Protein AF-A0A9N7YWD2-F1 (afdb_monomer_lite)

Organism: Pleuronectes platessa (NCBI:txid8262)

Secondary structure (DSSP, 8-state):
-EEEEEEPP---------------TTHHHHTTS-EEEEEEE-HHHHHHHHHHHHHHT-TTEEEEEEEHHHHHTTTTTS---STTHHHHHGGGGHHHHS-TT----EEE-TT---SS-GGGGGGGGGGG----

Sequence (132 aa):
MFCFLKVKEKNSAWQEYRRSECVSEHRALFWRNPLHFHFITDSIAQQILSSLFHTWMVPAVRVDFYDADELKSEVSWIPNKHYSGIYGLMKLVLTKTLPSDLQRVIVLDTDITFATDIAELWAVFHKFKGVH

pLDDT: mean 74.56, std 21.69, range [30.66, 94.94]

Structure (mmCIF, N/CA/C/O backbone):
data_AF-A0A9N7YWD2-F1
#
_entry.id   AF-A0A9N7YWD2-F1
#
loop_
_atom_site.group_PDB
_atom_site.id
_atom_site.type_symbol
_atom_site.label_atom_id
_atom_site.label_alt_id
_atom_site.label_comp_id
_atom_site.label_asym_id
_atom_site.label_entity_id
_atom_site.label_seq_id
_atom_site.pdbx_PDB_ins_code
_atom_site.Cartn_x
_atom_site.Cartn_y
_atom_site.Cartn_z
_atom_site.occupancy
_atom_site.B_iso_or_equiv
_atom_site.auth_seq_id
_atom_site.auth_comp_id
_atom_site.auth_asym_id
_atom_site.auth_atom_id
_atom_site.pdbx_PDB_model_num
ATOM 1 N N . MET A 1 1 ? 0.222 8.840 2.338 1.00 37.50 1 MET A N 1
ATOM 2 C CA . MET A 1 1 ? 0.449 7.887 1.235 1.00 37.50 1 MET A CA 1
ATOM 3 C C . MET A 1 1 ? 1.101 6.655 1.833 1.00 37.50 1 MET A C 1
ATOM 5 O O . MET A 1 1 ? 2.160 6.797 2.424 1.00 37.50 1 MET A O 1
ATOM 9 N N . PHE A 1 2 ? 0.445 5.496 1.780 1.00 37.62 2 PHE A N 1
ATOM 10 C CA . PHE A 1 2 ? 1.059 4.221 2.176 1.00 37.62 2 PHE A CA 1
ATOM 11 C C . PHE A 1 2 ? 1.161 3.320 0.959 1.00 37.62 2 PHE A C 1
ATOM 13 O O . PHE A 1 2 ? 0.229 3.249 0.156 1.00 37.62 2 PHE A O 1
ATOM 20 N N . CYS A 1 3 ? 2.299 2.647 0.833 1.00 36.34 3 CYS A N 1
ATOM 21 C CA . CYS A 1 3 ? 2.567 1.698 -0.232 1.00 36.34 3 CYS A CA 1
ATOM 22 C C . CYS A 1 3 ? 2.446 0.283 0.334 1.00 36.34 3 CYS A C 1
ATOM 24 O O . CYS A 1 3 ? 3.219 -0.123 1.192 1.00 36.34 3 CYS A O 1
ATOM 26 N N . PHE A 1 4 ? 1.485 -0.496 -0.136 1.00 37.19 4 PHE A N 1
ATOM 27 C CA . PHE A 1 4 ? 1.403 -1.915 0.183 1.00 37.19 4 PHE A CA 1
ATOM 28 C C . PHE A 1 4 ? 1.906 -2.690 -1.022 1.00 37.19 4 PHE A C 1
ATOM 30 O O . PHE A 1 4 ? 1.346 -2.611 -2.110 1.00 37.19 4 PHE A O 1
ATOM 37 N N . LEU A 1 5 ? 2.993 -3.438 -0.858 1.00 35.81 5 LEU A N 1
ATOM 38 C CA . LEU A 1 5 ? 3.517 -4.257 -1.938 1.00 35.81 5 LEU A CA 1
ATOM 39 C C . LEU A 1 5 ? 2.963 -5.677 -1.825 1.00 35.81 5 LEU A C 1
ATOM 41 O O . LEU A 1 5 ? 3.268 -6.437 -0.907 1.00 35.81 5 LEU A O 1
ATOM 45 N N . LYS A 1 6 ? 2.209 -6.094 -2.834 1.00 34.72 6 LYS A N 1
ATOM 46 C CA . LYS A 1 6 ? 1.935 -7.505 -3.089 1.00 34.72 6 LYS A CA 1
ATOM 47 C C . LYS A 1 6 ? 2.792 -7.957 -4.263 1.00 34.72 6 LYS A C 1
ATOM 49 O O . LYS A 1 6 ? 2.472 -7.713 -5.414 1.00 34.72 6 LYS A O 1
ATOM 54 N N . VAL A 1 7 ? 3.848 -8.718 -4.031 1.00 38.81 7 VAL A N 1
ATOM 55 C CA . VAL A 1 7 ? 4.369 -9.581 -5.103 1.00 38.81 7 VAL A CA 1
ATOM 56 C C . VAL A 1 7 ? 3.522 -10.860 -5.092 1.00 38.81 7 VAL A C 1
ATOM 58 O O . VAL A 1 7 ? 3.305 -11.482 -4.053 1.00 38.81 7 VAL A O 1
ATOM 61 N N . LYS A 1 8 ? 2.897 -11.219 -6.216 1.00 36.28 8 LYS A N 1
ATOM 62 C CA . LYS A 1 8 ? 2.075 -12.437 -6.306 1.00 36.28 8 LYS A CA 1
ATOM 63 C C . LYS A 1 8 ? 2.923 -13.536 -6.931 1.00 36.28 8 LYS A C 1
ATOM 65 O O . LYS A 1 8 ? 3.394 -13.392 -8.052 1.00 36.28 8 LYS A O 1
ATOM 70 N N . GLU A 1 9 ? 3.068 -14.653 -6.228 1.00 36.34 9 GLU A N 1
ATOM 71 C CA . GLU A 1 9 ? 3.636 -15.880 -6.786 1.00 36.34 9 GLU A CA 1
ATOM 72 C C . GLU A 1 9 ? 2.518 -16.703 -7.470 1.00 36.34 9 GLU A C 1
ATOM 74 O O . GLU A 1 9 ? 1.419 -16.843 -6.932 1.00 36.34 9 GLU A O 1
ATOM 79 N N . LYS A 1 10 ? 2.806 -17.147 -8.702 1.00 36.69 10 LYS A N 1
ATOM 80 C CA . LYS A 1 10 ? 1.996 -17.828 -9.741 1.00 36.69 10 LYS A CA 1
ATOM 81 C C . LYS A 1 10 ? 0.708 -18.583 -9.351 1.00 36.69 10 LYS A C 1
ATOM 83 O O . LYS A 1 10 ? 0.735 -19.488 -8.530 1.00 36.69 10 LYS A O 1
ATOM 88 N N . ASN A 1 11 ? -0.354 -18.336 -10.139 1.00 34.88 11 ASN A N 1
ATOM 89 C CA . ASN A 1 11 ? -1.185 -19.368 -10.801 1.00 34.88 11 ASN A CA 1
ATOM 90 C C . ASN A 1 11 ? -2.217 -18.729 -11.759 1.00 34.88 11 ASN A C 1
ATOM 92 O O . ASN A 1 11 ? -3.394 -18.601 -11.430 1.00 34.88 11 ASN A O 1
ATOM 96 N N . SER A 1 12 ? -1.787 -18.284 -12.944 1.00 34.81 12 SER A N 1
ATOM 97 C CA . SER A 1 12 ? -2.668 -18.075 -14.112 1.00 34.81 12 SER A CA 1
ATOM 98 C C . SER A 1 12 ? -1.799 -18.015 -15.366 1.00 34.81 12 SER A C 1
ATOM 100 O O . SER A 1 12 ? -0.850 -17.235 -15.418 1.00 34.81 12 SER A O 1
ATOM 102 N N . ALA A 1 13 ? -2.083 -18.869 -16.345 1.00 31.64 13 ALA A N 1
ATOM 103 C CA . ALA A 1 13 ? -1.412 -18.879 -17.635 1.00 31.64 13 ALA A CA 1
ATOM 104 C C . ALA A 1 13 ? -1.627 -17.548 -18.372 1.00 31.64 13 ALA A C 1
ATOM 106 O O . ALA A 1 13 ? -2.765 -17.147 -18.590 1.00 31.64 13 ALA A O 1
ATOM 107 N N . TRP A 1 14 ? -0.539 -16.909 -18.800 1.00 31.81 14 TRP A N 1
ATOM 108 C CA . TRP A 1 14 ? -0.574 -15.890 -19.845 1.00 31.81 14 TRP A CA 1
ATOM 109 C C . TRP A 1 14 ? 0.437 -16.293 -20.914 1.00 31.81 14 TRP A C 1
ATOM 111 O O . TRP A 1 14 ? 1.648 -16.184 -20.728 1.00 31.81 14 TRP A O 1
ATOM 121 N N . GLN A 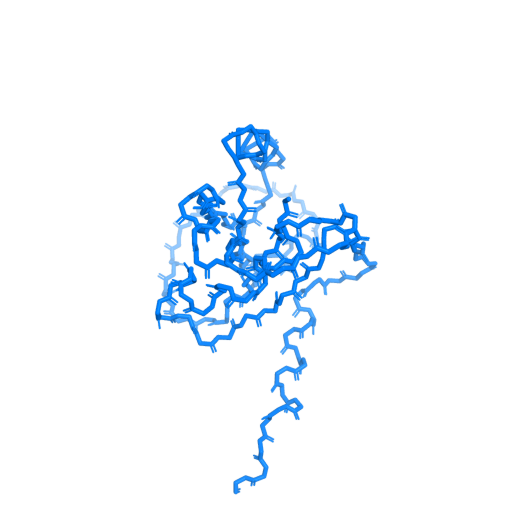1 15 ? -0.093 -16.861 -21.994 1.00 30.66 15 GLN A N 1
ATOM 122 C CA . GLN A 1 15 ? 0.611 -17.122 -23.242 1.00 30.66 15 GLN A CA 1
ATOM 123 C C . GLN A 1 15 ? 0.381 -15.935 -24.189 1.00 30.66 15 GLN A C 1
ATOM 125 O O . GLN A 1 15 ? -0.751 -15.507 -24.386 1.00 30.66 15 GLN A O 1
ATOM 130 N N . GLU A 1 16 ? 1.494 -15.500 -24.780 1.00 31.62 16 GLU A N 1
ATOM 131 C CA . GLU A 1 16 ? 1.637 -14.866 -26.097 1.00 31.62 16 GLU A CA 1
ATOM 132 C C . GLU A 1 16 ? 1.447 -13.338 -26.236 1.00 31.62 16 GLU A C 1
ATOM 134 O O . GLU A 1 16 ? 0.376 -12.824 -26.539 1.00 31.62 16 GLU A O 1
ATOM 139 N N . TYR A 1 17 ? 2.575 -12.613 -26.179 1.00 30.81 17 TYR A N 1
ATOM 140 C CA . TYR A 1 17 ? 2.807 -11.444 -27.035 1.00 30.81 17 TYR A CA 1
ATOM 141 C C . TYR A 1 17 ? 4.245 -11.491 -27.574 1.00 30.81 17 TYR A C 1
ATOM 143 O O . TYR A 1 17 ? 5.209 -11.528 -26.807 1.00 30.81 17 TYR A O 1
ATOM 151 N N . ARG A 1 18 ? 4.385 -11.574 -28.904 1.00 32.91 18 ARG A N 1
ATOM 152 C CA . ARG A 1 18 ? 5.651 -11.766 -29.632 1.00 32.91 18 ARG A CA 1
ATOM 153 C C . ARG A 1 18 ? 6.023 -10.500 -30.425 1.00 32.91 18 ARG A C 1
ATOM 155 O O . ARG A 1 18 ? 5.147 -9.892 -31.030 1.00 32.91 18 ARG A O 1
ATOM 162 N N . ARG A 1 19 ? 7.347 -10.280 -30.546 1.00 37.56 19 ARG A N 1
ATOM 163 C CA . ARG A 1 19 ? 8.144 -9.265 -31.297 1.00 37.56 19 ARG A CA 1
ATOM 164 C C . ARG A 1 19 ? 8.431 -7.987 -30.497 1.00 37.56 19 ARG A C 1
ATOM 166 O O . ARG A 1 19 ? 7.526 -7.442 -29.891 1.00 37.56 19 ARG A O 1
ATOM 173 N N . SER A 1 20 ? 9.653 -7.461 -30.428 1.00 30.69 20 SER A N 1
ATOM 174 C CA . SER A 1 20 ? 10.834 -7.522 -31.311 1.00 30.69 20 SER A CA 1
ATOM 175 C C . SER A 1 20 ? 12.131 -7.278 -30.506 1.00 30.69 20 SER A C 1
ATOM 177 O O . SER A 1 20 ? 12.079 -6.958 -29.324 1.00 30.69 20 SER A O 1
ATOM 179 N N . GLU A 1 21 ? 13.270 -7.492 -31.159 1.00 42.59 21 GLU A N 1
ATOM 180 C CA . GLU A 1 21 ? 14.645 -7.653 -30.661 1.00 42.59 21 GLU A CA 1
ATOM 181 C C . GLU A 1 21 ? 15.228 -6.600 -29.688 1.00 42.59 21 GLU A C 1
ATOM 183 O O . GLU A 1 21 ? 14.860 -5.430 -29.687 1.00 42.59 21 GLU A O 1
ATOM 188 N N . CYS A 1 22 ? 16.265 -7.065 -28.969 1.00 39.31 22 CYS A N 1
ATOM 189 C CA . CYS A 1 22 ? 17.389 -6.321 -28.379 1.00 39.31 22 CYS A CA 1
ATOM 190 C C . CYS A 1 22 ? 17.132 -5.386 -27.183 1.00 39.31 22 CYS A C 1
ATOM 192 O O . CYS A 1 22 ? 17.124 -4.176 -27.354 1.00 39.31 22 CYS A O 1
ATOM 194 N N . VAL A 1 23 ? 17.104 -5.927 -25.950 1.00 42.81 23 VAL A N 1
ATOM 195 C CA . VAL A 1 23 ? 17.668 -5.260 -24.748 1.00 42.81 23 VAL A CA 1
ATOM 196 C C . VAL A 1 23 ? 18.141 -6.318 -23.728 1.00 42.81 23 VAL A C 1
ATOM 198 O O . VAL A 1 23 ? 17.340 -7.103 -23.230 1.00 42.81 23 VAL A O 1
ATOM 201 N N . SER A 1 24 ? 19.450 -6.301 -23.455 1.00 40.75 24 SER A N 1
ATOM 202 C CA . SER A 1 24 ? 20.258 -6.925 -22.383 1.00 40.75 24 SER A CA 1
ATOM 203 C C . SER A 1 24 ? 19.577 -7.751 -21.269 1.00 40.75 24 SER A C 1
ATOM 205 O O . SER A 1 24 ? 18.622 -7.309 -20.627 1.00 40.75 24 SER A O 1
ATOM 207 N N . GLU A 1 25 ? 20.211 -8.884 -20.942 1.00 44.78 25 GLU A N 1
ATOM 208 C CA . GLU A 1 25 ? 19.863 -9.946 -19.971 1.00 44.78 25 GLU A CA 1
ATOM 209 C C . GLU A 1 25 ? 19.311 -9.497 -18.600 1.00 44.78 25 GLU A C 1
ATOM 211 O O . GLU A 1 25 ? 18.524 -10.226 -17.998 1.00 44.78 25 GLU A O 1
ATOM 216 N N . HIS A 1 26 ? 19.610 -8.279 -18.135 1.00 44.50 26 HIS A N 1
ATOM 217 C CA . HIS A 1 26 ? 19.037 -7.710 -16.906 1.00 44.50 26 HIS A CA 1
ATOM 218 C C . HIS A 1 26 ? 17.511 -7.534 -16.950 1.00 44.50 26 HIS A C 1
ATOM 220 O O . HIS A 1 26 ? 16.850 -7.599 -15.914 1.00 44.50 26 HIS A O 1
ATOM 226 N N . ARG A 1 27 ? 16.912 -7.345 -18.135 1.00 40.78 27 ARG A N 1
ATOM 227 C CA . ARG A 1 27 ? 15.456 -7.170 -18.243 1.00 40.78 27 ARG A CA 1
ATOM 228 C C . ARG A 1 27 ? 14.697 -8.469 -17.987 1.00 40.78 27 ARG A C 1
ATOM 230 O O . ARG A 1 27 ? 13.583 -8.396 -17.489 1.00 40.78 27 ARG A O 1
ATOM 237 N N . ALA A 1 28 ? 15.290 -9.634 -18.269 1.00 42.16 28 ALA A N 1
ATOM 238 C CA . ALA A 1 28 ? 14.641 -10.946 -18.167 1.00 42.16 28 ALA A CA 1
ATOM 239 C C . ALA A 1 28 ? 14.220 -11.328 -16.733 1.00 42.16 28 ALA A C 1
ATOM 241 O O . ALA A 1 28 ? 13.302 -12.132 -16.566 1.00 42.16 28 ALA A O 1
ATOM 242 N N . LEU A 1 29 ? 14.852 -10.742 -15.709 1.00 46.22 29 LEU A N 1
ATOM 243 C CA . LEU A 1 29 ? 14.543 -11.000 -14.298 1.00 46.22 29 LEU A CA 1
ATOM 244 C C . LEU A 1 29 ? 13.169 -10.432 -13.897 1.00 46.22 29 LEU A C 1
ATOM 246 O O . LEU A 1 29 ? 12.359 -11.153 -13.315 1.00 46.22 29 LEU A O 1
ATOM 250 N N . PHE A 1 30 ? 12.841 -9.205 -14.321 1.00 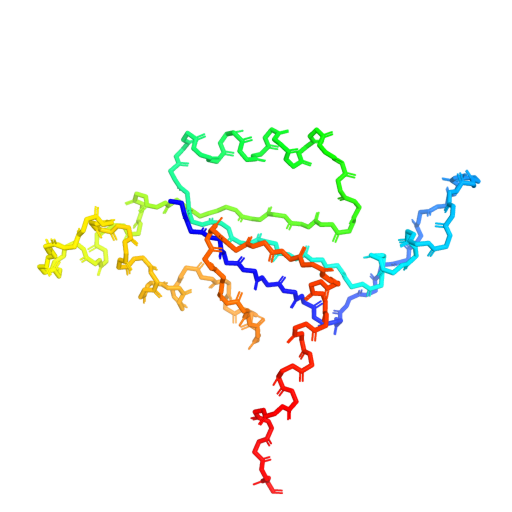48.00 30 PHE A N 1
ATOM 251 C CA . PHE A 1 30 ? 11.553 -8.560 -14.013 1.00 48.00 30 PHE A CA 1
ATOM 252 C C . PHE A 1 30 ? 10.343 -9.273 -14.637 1.00 48.00 30 PHE A C 1
ATOM 254 O O . PHE A 1 30 ? 9.266 -9.299 -14.050 1.00 48.00 30 PHE A O 1
ATOM 261 N N . TRP A 1 31 ? 10.505 -9.917 -15.797 1.00 51.03 31 TRP A N 1
ATOM 262 C CA . TRP A 1 31 ? 9.403 -10.632 -16.460 1.00 51.03 31 TRP A CA 1
ATOM 263 C C . TRP A 1 31 ? 9.003 -11.935 -15.762 1.00 51.03 31 TRP A C 1
ATOM 265 O O . TRP A 1 31 ? 7.961 -12.506 -16.083 1.00 51.03 31 TRP A O 1
ATOM 275 N N . ARG A 1 32 ? 9.821 -12.441 -14.832 1.00 58.66 32 ARG A N 1
ATOM 276 C CA . ARG A 1 32 ? 9.558 -13.717 -14.151 1.00 58.66 32 ARG A CA 1
ATOM 277 C C . ARG A 1 32 ? 8.705 -13.563 -12.892 1.00 58.66 32 ARG A C 1
ATOM 279 O O . ARG A 1 32 ? 8.020 -14.523 -12.540 1.00 58.66 32 ARG A O 1
ATOM 286 N N . ASN A 1 33 ? 8.688 -12.374 -12.287 1.00 67.75 33 ASN A N 1
ATOM 287 C CA . ASN A 1 33 ? 8.019 -12.085 -11.018 1.00 67.75 33 ASN A CA 1
ATOM 288 C C . ASN A 1 33 ? 7.178 -10.801 -11.136 1.00 67.75 33 ASN A C 1
ATOM 290 O O . ASN A 1 33 ? 7.654 -9.731 -10.758 1.00 67.75 33 ASN A O 1
ATOM 294 N N . PRO A 1 34 ? 5.946 -10.871 -11.674 1.00 80.94 34 PRO A N 1
ATOM 295 C CA . PRO A 1 34 ? 5.109 -9.686 -11.800 1.00 80.94 34 PRO A CA 1
ATOM 296 C C . PRO A 1 34 ? 4.831 -9.065 -10.423 1.00 80.94 34 PRO A C 1
ATOM 298 O O . PRO A 1 34 ? 4.336 -9.734 -9.509 1.00 80.94 34 PRO A O 1
ATOM 301 N N . LEU A 1 35 ? 5.152 -7.779 -10.277 1.00 84.50 35 LEU A N 1
ATOM 302 C CA . LEU A 1 35 ? 4.932 -7.019 -9.046 1.00 84.50 35 LEU A CA 1
ATOM 303 C C . LEU A 1 35 ? 3.529 -6.414 -9.077 1.00 84.50 35 LEU A C 1
ATOM 305 O O . LEU A 1 35 ? 3.109 -5.862 -10.094 1.00 84.50 35 LEU A O 1
ATOM 309 N N . HIS A 1 36 ? 2.807 -6.487 -7.963 1.00 88.50 36 HIS A N 1
ATOM 310 C CA . HIS A 1 36 ? 1.501 -5.861 -7.820 1.00 88.50 36 HIS A CA 1
ATOM 311 C C . HIS A 1 36 ? 1.505 -4.876 -6.642 1.00 88.50 36 HIS A C 1
ATOM 313 O O . HIS A 1 36 ? 1.449 -5.249 -5.473 1.00 88.50 36 HIS A O 1
ATOM 319 N N . PHE A 1 37 ? 1.568 -3.585 -6.938 1.00 89.56 37 PHE A N 1
ATOM 320 C CA . PHE A 1 37 ? 1.478 -2.564 -5.903 1.00 89.56 37 PHE A CA 1
ATOM 321 C C . PHE A 1 37 ? 0.019 -2.243 -5.578 1.00 89.56 37 PHE A C 1
ATOM 323 O O . PHE A 1 37 ? -0.815 -2.072 -6.461 1.00 89.56 37 PHE A O 1
ATOM 330 N N . HIS A 1 38 ? -0.268 -2.142 -4.290 1.00 92.62 38 HIS A N 1
ATOM 331 C CA . HIS A 1 38 ? -1.538 -1.733 -3.721 1.00 92.62 38 HIS A CA 1
ATOM 332 C C . HIS A 1 38 ? -1.307 -0.434 -2.948 1.00 92.62 38 HIS A C 1
ATOM 334 O O . HIS A 1 38 ? -0.604 -0.425 -1.943 1.00 92.62 38 HIS A O 1
ATOM 340 N N . PHE A 1 39 ? -1.872 0.680 -3.394 1.00 91.88 39 PHE A N 1
ATOM 341 C CA . PHE A 1 39 ? -1.654 1.974 -2.744 1.00 91.88 39 PHE A CA 1
ATOM 342 C C . PHE A 1 39 ? -2.903 2.444 -2.014 1.00 91.88 39 PHE A C 1
ATOM 344 O O . PHE A 1 39 ? -3.977 2.465 -2.603 1.00 91.88 39 PHE A O 1
ATOM 351 N N . ILE A 1 40 ? -2.752 2.872 -0.757 1.00 91.00 40 ILE A N 1
ATOM 352 C CA . ILE A 1 40 ? -3.784 3.662 -0.072 1.00 91.00 40 ILE A CA 1
ATOM 353 C C . ILE A 1 40 ? -3.415 5.137 -0.224 1.00 91.00 40 ILE A C 1
ATOM 355 O O . ILE A 1 40 ? -2.383 5.597 0.293 1.00 91.00 40 ILE A O 1
ATOM 359 N N . THR A 1 41 ? -4.244 5.867 -0.961 1.00 91.00 41 THR A N 1
ATOM 360 C CA . THR A 1 41 ? -3.962 7.226 -1.438 1.00 91.00 41 THR A CA 1
ATOM 361 C C . THR A 1 41 ? -5.188 8.112 -1.335 1.00 91.00 41 THR A C 1
ATOM 363 O O . THR A 1 41 ? -6.309 7.633 -1.440 1.00 91.00 41 THR A O 1
ATOM 366 N N . ASP A 1 42 ? -4.966 9.413 -1.173 1.00 90.50 42 ASP A N 1
ATOM 367 C CA . ASP A 1 42 ? -5.986 10.396 -1.527 1.00 90.50 42 ASP A CA 1
ATOM 368 C C . ASP A 1 42 ? -6.056 10.569 -3.057 1.00 90.50 42 ASP A C 1
ATOM 370 O O . ASP A 1 42 ? -5.227 10.045 -3.814 1.00 90.50 42 ASP A O 1
ATOM 374 N N . SER A 1 43 ? -7.047 11.330 -3.512 1.00 91.69 43 SER A N 1
ATOM 375 C CA . SER A 1 43 ? -7.287 11.583 -4.935 1.00 91.69 43 SER A CA 1
ATOM 376 C C . SER A 1 43 ? -6.105 12.254 -5.647 1.00 91.69 43 SER A C 1
ATOM 378 O O . SER A 1 43 ? -5.823 11.936 -6.804 1.00 91.69 43 SER A O 1
ATOM 380 N N . ILE A 1 44 ? -5.373 13.141 -4.965 1.00 92.25 44 ILE A N 1
ATOM 381 C CA . ILE A 1 44 ? -4.234 13.869 -5.542 1.00 92.25 44 ILE A CA 1
ATOM 382 C C . ILE A 1 44 ? -3.059 12.911 -5.759 1.00 92.25 44 ILE A C 1
ATOM 384 O O . ILE A 1 44 ? -2.506 12.828 -6.858 1.00 92.25 44 ILE A O 1
ATOM 388 N N . ALA A 1 45 ? -2.690 12.148 -4.731 1.00 90.12 45 ALA A N 1
ATOM 389 C CA . ALA A 1 45 ? -1.605 11.180 -4.804 1.00 90.12 45 ALA A CA 1
ATOM 390 C C . ALA A 1 45 ? -1.903 10.081 -5.831 1.00 90.12 45 ALA A C 1
ATOM 392 O O . ALA A 1 45 ? -1.007 9.695 -6.583 1.00 90.12 45 ALA A O 1
ATOM 393 N N . GLN A 1 46 ? -3.156 9.624 -5.925 1.00 93.50 46 GLN A N 1
ATOM 394 C CA . GLN A 1 46 ? -3.573 8.668 -6.948 1.00 93.50 46 GLN A CA 1
ATOM 395 C C . GLN A 1 46 ? -3.330 9.206 -8.363 1.00 93.50 46 GLN A C 1
ATOM 397 O O . GLN A 1 46 ? -2.782 8.483 -9.197 1.00 93.50 46 GLN A O 1
ATOM 402 N N . GLN A 1 47 ? -3.697 10.460 -8.647 1.00 94.94 47 GLN A N 1
ATOM 403 C CA . GLN A 1 47 ? -3.484 11.072 -9.966 1.00 94.94 47 GLN A CA 1
ATOM 404 C C . GLN A 1 47 ? -1.995 11.155 -10.322 1.00 94.94 47 GLN A C 1
ATOM 406 O O . GLN A 1 47 ? -1.593 10.780 -11.429 1.00 94.94 47 GLN A O 1
ATOM 411 N N . ILE A 1 48 ? -1.169 11.602 -9.371 1.00 93.25 48 ILE A N 1
ATOM 412 C CA . ILE A 1 48 ? 0.282 11.720 -9.554 1.00 93.25 48 ILE A CA 1
ATOM 413 C C . ILE A 1 48 ? 0.894 10.341 -9.816 1.00 93.25 48 ILE A C 1
ATOM 415 O O . ILE A 1 48 ? 1.579 10.149 -10.819 1.00 93.25 48 ILE A O 1
ATOM 419 N N . LEU A 1 49 ? 0.616 9.360 -8.955 1.00 91.69 49 LEU A N 1
ATOM 420 C CA . LEU A 1 49 ? 1.174 8.014 -9.075 1.00 91.69 49 LEU A CA 1
ATOM 421 C C . LEU A 1 49 ? 0.701 7.301 -10.337 1.00 91.69 49 LEU A C 1
ATOM 423 O O . LEU A 1 49 ? 1.509 6.665 -11.006 1.00 91.69 49 LEU A O 1
ATOM 427 N N . SER A 1 50 ? -0.575 7.442 -10.699 1.00 92.25 50 SER A N 1
ATOM 428 C CA . SER A 1 50 ? -1.105 6.882 -11.947 1.00 92.25 50 SER A CA 1
ATOM 429 C C . SER A 1 50 ? -0.344 7.429 -13.154 1.00 92.25 50 SER A C 1
ATOM 431 O O . SER A 1 50 ? 0.057 6.665 -14.030 1.00 92.25 50 SER A O 1
ATOM 433 N N . SER A 1 51 ? -0.071 8.737 -13.165 1.00 93.00 51 SER A N 1
ATOM 434 C CA . SER A 1 51 ? 0.714 9.383 -14.221 1.00 93.00 51 SER A CA 1
ATOM 435 C C . SER A 1 51 ? 2.165 8.887 -14.242 1.00 93.00 51 SER A C 1
ATOM 437 O O . SER A 1 51 ? 2.704 8.605 -15.313 1.00 93.00 51 SER A O 1
ATOM 439 N N . LEU A 1 52 ? 2.799 8.720 -13.077 1.00 91.56 52 LEU A N 1
ATOM 440 C CA . LEU A 1 52 ? 4.166 8.198 -12.971 1.00 91.56 52 LEU A CA 1
ATOM 441 C C . LEU A 1 52 ? 4.269 6.752 -13.467 1.00 91.56 52 LEU A C 1
ATOM 443 O O . LEU A 1 52 ? 5.073 6.465 -14.345 1.00 91.56 52 LEU A O 1
ATOM 447 N N . PHE A 1 53 ? 3.422 5.842 -12.982 1.00 88.88 53 PHE A N 1
ATOM 448 C CA . PHE A 1 53 ? 3.443 4.445 -13.425 1.00 88.88 53 PHE A CA 1
ATOM 449 C C . PHE A 1 53 ? 3.099 4.288 -14.908 1.00 88.88 53 PHE A C 1
ATOM 451 O O . PHE A 1 53 ? 3.676 3.433 -15.580 1.00 88.88 53 PHE A O 1
ATOM 458 N N . HIS A 1 54 ? 2.211 5.137 -15.435 1.00 87.69 54 HIS A N 1
ATOM 459 C CA . HIS A 1 54 ? 1.915 5.168 -16.863 1.00 87.69 54 HIS A CA 1
ATOM 460 C C . HIS A 1 54 ? 3.130 5.614 -17.689 1.00 87.69 54 HIS A C 1
ATOM 462 O O . HIS A 1 54 ? 3.487 4.963 -18.668 1.00 87.69 54 HIS A O 1
ATOM 468 N N . THR A 1 55 ? 3.801 6.693 -17.278 1.00 87.50 55 THR A N 1
ATOM 469 C CA . THR A 1 55 ? 4.935 7.271 -18.021 1.00 87.50 55 THR A CA 1
ATOM 470 C C . THR A 1 55 ? 6.225 6.467 -17.887 1.00 87.50 55 THR A C 1
ATOM 472 O O . THR A 1 55 ? 6.992 6.385 -18.843 1.00 87.50 55 THR A O 1
ATOM 475 N N . TRP A 1 56 ? 6.470 5.834 -16.739 1.00 85.00 56 TRP A N 1
ATOM 476 C CA . TRP A 1 56 ? 7.662 5.011 -16.522 1.00 85.00 56 TRP A CA 1
ATOM 477 C C . TRP A 1 56 ? 7.624 3.694 -17.305 1.00 85.00 56 TRP A C 1
ATOM 479 O O . TRP A 1 56 ? 8.677 3.097 -17.525 1.00 85.00 56 TRP A O 1
ATOM 489 N N . MET A 1 57 ? 6.435 3.245 -17.736 1.00 78.88 57 MET A N 1
ATOM 490 C CA . MET A 1 57 ? 6.231 2.017 -18.519 1.00 78.88 57 MET A CA 1
ATOM 491 C C . MET A 1 57 ? 6.978 0.805 -17.935 1.00 78.88 57 MET A C 1
ATOM 493 O O . MET A 1 57 ? 7.643 0.052 -18.655 1.00 78.88 57 MET A O 1
ATOM 497 N N . VAL A 1 58 ? 6.913 0.632 -16.612 1.00 76.12 58 VAL A N 1
ATOM 498 C CA . VAL A 1 58 ? 7.640 -0.446 -15.931 1.00 76.12 58 VAL A CA 1
ATOM 499 C C . VAL A 1 58 ? 7.012 -1.795 -16.317 1.00 76.12 58 VAL A C 1
ATOM 501 O O . VAL A 1 58 ? 5.829 -2.014 -16.045 1.00 76.12 58 VAL A O 1
ATOM 504 N N . PRO A 1 59 ? 7.754 -2.710 -16.971 1.00 77.38 59 PRO A N 1
ATOM 505 C CA . PRO A 1 59 ? 7.196 -3.978 -17.427 1.00 77.38 59 PRO A CA 1
ATOM 506 C C . PRO A 1 59 ? 6.817 -4.874 -16.244 1.00 77.38 59 PRO A C 1
ATOM 508 O O . PRO A 1 59 ? 7.482 -4.863 -15.211 1.00 77.38 59 PRO A O 1
ATOM 511 N N . ALA A 1 60 ? 5.770 -5.685 -16.424 1.00 82.31 60 ALA A N 1
ATOM 512 C CA . ALA A 1 60 ? 5.290 -6.655 -15.434 1.00 82.31 60 ALA A CA 1
ATOM 513 C C . ALA A 1 60 ? 4.916 -6.053 -14.059 1.00 82.31 60 ALA A C 1
ATOM 515 O O . ALA A 1 60 ? 4.902 -6.763 -13.055 1.00 82.31 60 ALA A O 1
ATOM 516 N N . VAL A 1 61 ? 4.567 -4.763 -14.016 1.00 84.31 61 VAL A N 1
ATOM 517 C CA . VAL A 1 61 ? 4.041 -4.095 -12.821 1.00 84.31 61 VAL A CA 1
ATOM 518 C C . VAL A 1 61 ? 2.553 -3.815 -12.991 1.00 84.31 61 VAL A C 1
ATOM 520 O O . VAL A 1 61 ? 2.133 -3.202 -13.970 1.00 84.31 61 VAL A O 1
ATOM 523 N N . ARG A 1 62 ? 1.752 -4.247 -12.017 1.00 88.50 62 ARG A N 1
ATOM 524 C CA . ARG A 1 62 ? 0.354 -3.842 -11.852 1.00 88.50 62 ARG A CA 1
ATOM 525 C C . ARG A 1 62 ? 0.232 -2.921 -10.646 1.00 88.50 62 ARG A C 1
ATOM 527 O O . ARG A 1 62 ? 0.958 -3.089 -9.666 1.00 88.50 62 ARG A O 1
ATOM 534 N N . VAL A 1 63 ? -0.704 -1.981 -10.713 1.00 91.00 63 VAL A N 1
ATOM 535 C CA . VAL A 1 63 ? -1.007 -1.066 -9.618 1.00 91.00 63 VAL A CA 1
ATOM 536 C C . VAL A 1 63 ? -2.516 -0.984 -9.416 1.00 91.00 63 VAL A C 1
ATOM 538 O O . VAL A 1 63 ? -3.234 -0.706 -10.372 1.00 91.00 63 VAL A O 1
ATOM 541 N N . ASP A 1 64 ? -2.973 -1.195 -8.184 1.00 93.94 64 ASP A N 1
ATOM 542 C CA . ASP A 1 64 ? -4.350 -0.938 -7.755 1.00 93.94 64 ASP A CA 1
ATOM 543 C C . ASP A 1 64 ? -4.333 0.138 -6.642 1.00 93.94 64 ASP A C 1
ATOM 545 O O . ASP A 1 64 ? -3.451 0.136 -5.774 1.00 93.94 64 ASP A O 1
ATOM 549 N N . PHE A 1 65 ? -5.309 1.048 -6.655 1.00 93.75 65 PHE A N 1
ATOM 550 C CA . PHE A 1 65 ? -5.443 2.152 -5.694 1.00 93.75 65 PHE A CA 1
ATOM 551 C C . PHE A 1 65 ? -6.694 1.982 -4.827 1.00 93.75 65 PHE A C 1
ATOM 553 O O . PHE A 1 65 ? -7.722 1.510 -5.310 1.00 93.75 65 PHE A O 1
ATOM 560 N N . TYR A 1 66 ? -6.601 2.403 -3.568 1.00 93.62 66 TYR A N 1
ATOM 561 C CA . TYR A 1 66 ? -7.681 2.403 -2.584 1.00 93.62 66 TYR A CA 1
ATOM 562 C C . TYR A 1 66 ? -7.787 3.789 -1.956 1.00 93.62 66 TYR A C 1
ATOM 564 O O . TYR A 1 66 ? -6.769 4.368 -1.557 1.00 93.62 66 TYR A O 1
ATOM 572 N N . ASP A 1 67 ? -9.008 4.306 -1.857 1.00 91.94 67 ASP A N 1
ATOM 573 C CA . ASP A 1 67 ? -9.249 5.650 -1.347 1.00 91.94 67 ASP A CA 1
ATOM 574 C C . ASP A 1 67 ? -9.023 5.705 0.171 1.00 91.94 67 ASP A C 1
ATOM 576 O O . ASP A 1 67 ? -9.653 4.997 0.959 1.00 91.94 67 ASP A O 1
ATOM 580 N N . ALA A 1 68 ? -8.090 6.555 0.593 1.00 89.94 68 ALA A N 1
ATOM 581 C CA . ALA A 1 68 ? -7.819 6.788 2.001 1.00 89.94 68 ALA A CA 1
ATOM 582 C C . ALA A 1 68 ? -9.013 7.437 2.719 1.00 89.94 68 ALA A C 1
ATOM 584 O O . ALA A 1 68 ? -9.209 7.174 3.905 1.00 89.94 68 ALA A O 1
ATOM 585 N N . ASP A 1 69 ? -9.797 8.275 2.038 1.00 89.75 69 ASP A N 1
ATOM 586 C CA . ASP A 1 69 ? -10.929 8.983 2.637 1.00 89.75 69 ASP A CA 1
ATOM 587 C C . ASP A 1 69 ? -12.057 8.025 3.034 1.00 89.75 69 ASP A C 1
ATOM 589 O O . ASP A 1 69 ? -12.618 8.175 4.122 1.00 89.75 69 ASP A O 1
ATOM 593 N N . GLU A 1 70 ? -12.298 6.975 2.244 1.00 90.69 70 GLU A N 1
ATOM 594 C CA . GLU A 1 70 ? -13.250 5.902 2.574 1.00 90.69 70 GLU A CA 1
ATOM 595 C C . GLU A 1 70 ? -12.831 5.098 3.815 1.00 90.69 70 GLU A C 1
ATOM 597 O O . GLU A 1 70 ? -13.666 4.552 4.534 1.00 90.69 70 GLU A O 1
ATOM 602 N N . LEU A 1 71 ? -11.528 5.032 4.091 1.00 90.00 71 LEU A N 1
ATOM 603 C CA . LEU A 1 71 ? -10.965 4.218 5.167 1.00 90.00 71 LEU A CA 1
ATOM 604 C C . LEU A 1 71 ? -10.751 5.001 6.469 1.00 90.00 71 LEU A C 1
ATOM 606 O O . LEU A 1 71 ? -10.632 4.399 7.539 1.00 90.00 71 LEU A O 1
ATOM 610 N N . LYS A 1 72 ? -10.698 6.338 6.412 1.00 90.06 72 LYS A N 1
ATOM 611 C CA . LYS A 1 72 ? -10.425 7.203 7.576 1.00 90.06 72 LYS A CA 1
ATOM 612 C C . LYS A 1 72 ? -11.390 6.963 8.734 1.00 90.06 72 LYS A C 1
ATOM 614 O O . LYS A 1 72 ? -10.944 6.934 9.882 1.00 90.06 72 LYS A O 1
ATOM 619 N N . SER A 1 73 ? -12.677 6.763 8.453 1.00 91.38 73 SER A N 1
ATOM 620 C CA . SER A 1 73 ? -13.710 6.567 9.480 1.00 91.38 73 SER A CA 1
ATOM 621 C C . SER A 1 73 ? -13.501 5.313 10.331 1.00 91.38 73 SER A C 1
ATOM 623 O O . SER A 1 73 ? -13.935 5.273 11.479 1.00 91.38 73 SER A O 1
ATOM 625 N N . GLU A 1 74 ? -12.802 4.302 9.811 1.00 91.81 74 GLU A N 1
ATOM 626 C CA . GLU A 1 74 ? -12.541 3.044 10.524 1.00 91.81 74 GLU A CA 1
ATOM 627 C C . GLU A 1 74 ? -11.557 3.214 11.689 1.00 91.81 74 GLU A C 1
ATOM 629 O O . GLU A 1 74 ? -11.541 2.410 12.622 1.00 91.81 74 GLU A O 1
ATOM 634 N N . VAL A 1 75 ? -10.726 4.260 11.646 1.00 92.38 75 VAL A N 1
ATOM 635 C CA . VAL A 1 75 ? -9.647 4.493 12.621 1.00 92.38 75 VAL A CA 1
ATOM 636 C C . VAL A 1 75 ? -9.672 5.889 13.241 1.00 92.38 75 VAL A C 1
ATOM 638 O O . VAL A 1 75 ? -8.924 6.144 14.180 1.00 92.38 75 VAL A O 1
ATOM 641 N N . SER A 1 76 ? -10.543 6.792 12.778 1.00 91.19 76 SER A N 1
ATOM 642 C CA . SER A 1 76 ? -10.639 8.173 13.282 1.00 91.19 76 SER A CA 1
ATOM 643 C C . SER A 1 76 ? -11.052 8.273 14.746 1.00 91.19 76 SER A C 1
ATOM 645 O O . SER A 1 76 ? -10.813 9.298 15.379 1.00 91.19 76 SER A O 1
ATOM 647 N N . TRP A 1 77 ? -11.663 7.222 15.291 1.00 93.44 77 TRP A N 1
ATOM 648 C CA . TRP A 1 77 ? -12.031 7.138 16.702 1.00 93.44 77 TRP A CA 1
ATOM 649 C C . TRP A 1 77 ? -10.822 6.923 17.627 1.00 93.44 77 TRP A C 1
ATOM 651 O O . TRP A 1 77 ? -10.935 7.155 18.829 1.00 93.44 77 TRP A O 1
ATOM 661 N N . ILE A 1 78 ? -9.673 6.491 17.094 1.00 93.12 78 ILE A N 1
ATOM 662 C CA . ILE A 1 78 ? -8.462 6.230 17.874 1.00 93.12 78 ILE A CA 1
ATOM 663 C C . ILE A 1 78 ? -7.736 7.561 18.121 1.00 93.12 78 ILE A C 1
ATOM 665 O O . ILE A 1 78 ? -7.283 8.200 17.165 1.00 93.12 78 ILE A O 1
ATOM 669 N N . PRO A 1 79 ? -7.565 7.991 19.385 1.00 91.88 79 PRO A N 1
ATOM 670 C CA . PRO A 1 79 ? -6.833 9.213 19.690 1.00 91.88 79 PRO A CA 1
ATOM 671 C C . PRO A 1 79 ? -5.386 9.128 19.195 1.00 91.88 79 PRO A C 1
ATOM 673 O O . PRO A 1 79 ? -4.680 8.165 19.492 1.00 91.88 79 PRO A O 1
ATOM 676 N N . ASN A 1 80 ? -4.916 10.155 18.483 1.00 87.25 80 ASN A N 1
ATOM 677 C CA . ASN A 1 80 ? -3.563 10.174 17.937 1.00 87.25 80 ASN A CA 1
ATOM 678 C C . ASN A 1 80 ? -2.880 11.535 18.136 1.00 87.25 80 ASN A C 1
ATOM 680 O O . ASN A 1 80 ? -3.438 12.575 17.799 1.00 87.25 80 ASN A O 1
ATOM 684 N N . LYS A 1 81 ? -1.656 11.514 18.678 1.00 87.31 81 LYS A N 1
ATOM 685 C CA . LYS A 1 81 ? -0.775 12.687 18.854 1.00 87.31 81 LYS A CA 1
ATOM 686 C C . LYS A 1 81 ? 0.490 12.619 17.990 1.00 87.31 81 LYS A C 1
ATOM 688 O O . LYS A 1 81 ? 1.347 13.491 18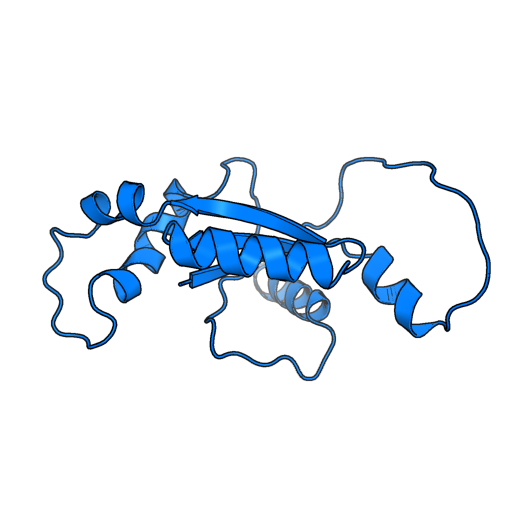.079 1.00 87.31 81 LYS A O 1
ATOM 693 N N . HIS A 1 82 ? 0.640 11.558 17.205 1.00 86.75 82 HIS A N 1
ATOM 694 C CA . HIS A 1 82 ? 1.789 11.337 16.346 1.00 86.75 82 HIS A CA 1
ATOM 695 C C . HIS A 1 82 ? 1.735 12.257 15.120 1.00 86.75 82 HIS A C 1
ATOM 697 O O . HIS A 1 82 ? 0.660 12.512 14.578 1.00 86.75 82 HIS A O 1
ATOM 703 N N . TYR A 1 83 ? 2.896 12.720 14.646 1.00 80.44 83 TYR A N 1
ATOM 704 C CA . TYR A 1 83 ? 2.987 13.691 13.547 1.00 80.44 83 TYR A CA 1
ATOM 705 C C . TYR A 1 83 ? 2.398 13.169 12.227 1.00 80.44 83 TYR A C 1
ATOM 707 O O . TYR A 1 83 ? 1.878 13.947 11.434 1.00 80.44 83 TYR A O 1
ATOM 715 N N . SER A 1 84 ? 2.436 11.851 11.995 1.00 79.69 84 SER A N 1
ATOM 716 C CA . SER A 1 84 ? 1.818 11.237 10.811 1.00 79.69 84 SER A CA 1
ATOM 717 C C . SER A 1 84 ? 0.286 11.203 10.875 1.00 79.69 84 SER A C 1
ATOM 719 O O . SER A 1 84 ? -0.359 10.824 9.898 1.00 79.69 84 SER A O 1
ATOM 721 N N . GLY A 1 85 ? -0.308 11.601 12.004 1.00 87.31 85 GLY A N 1
ATOM 722 C CA . GLY A 1 85 ? -1.748 11.725 12.187 1.00 87.31 85 GLY A CA 1
ATOM 723 C C . GLY A 1 85 ? -2.511 10.451 11.829 1.00 87.31 85 GLY A C 1
ATOM 724 O O . GLY A 1 85 ? -2.014 9.332 11.976 1.00 87.31 85 GLY A O 1
ATOM 725 N N . ILE A 1 86 ? -3.733 10.623 11.322 1.00 85.12 86 ILE A N 1
ATOM 726 C CA . ILE A 1 86 ? -4.632 9.519 10.953 1.00 85.12 86 ILE A CA 1
ATOM 727 C C . ILE A 1 86 ? -4.007 8.545 9.951 1.00 85.12 86 ILE A C 1
ATOM 729 O O . ILE A 1 86 ? -4.287 7.349 9.978 1.00 85.12 86 ILE A O 1
ATOM 733 N N . TYR A 1 87 ? -3.101 9.046 9.111 1.00 81.94 87 TYR A N 1
ATOM 734 C CA . TYR A 1 87 ? -2.407 8.246 8.124 1.00 81.94 87 TYR A CA 1
ATOM 735 C C . TYR A 1 87 ? -1.593 7.147 8.813 1.00 81.94 87 TYR A C 1
ATOM 737 O O . TYR A 1 87 ? -1.746 5.991 8.445 1.00 81.94 87 TYR A O 1
ATOM 745 N N . GLY A 1 88 ? -0.850 7.425 9.890 1.00 82.88 88 GLY A N 1
ATOM 746 C CA . GLY A 1 88 ? -0.113 6.382 10.625 1.00 82.88 88 GLY A CA 1
ATOM 747 C C . GLY A 1 88 ? -0.963 5.172 11.052 1.00 82.88 88 GLY A C 1
ATOM 748 O O . GLY A 1 88 ? -0.452 4.056 11.122 1.00 82.88 88 GLY A O 1
ATOM 749 N N . LEU A 1 89 ? -2.265 5.380 11.272 1.00 88.44 89 LEU A N 1
ATOM 750 C CA . LEU A 1 89 ? -3.219 4.346 11.675 1.00 88.44 89 LEU A CA 1
ATOM 751 C C . LEU A 1 89 ? -3.800 3.546 10.499 1.00 88.44 89 LEU A C 1
ATOM 753 O O . LEU A 1 89 ? -4.365 2.479 10.719 1.00 88.44 89 LEU A O 1
ATOM 757 N N . MET A 1 90 ? -3.620 3.988 9.251 1.00 87.19 90 MET A N 1
ATOM 758 C CA . MET A 1 90 ? -4.107 3.283 8.053 1.00 87.19 90 MET A CA 1
ATOM 759 C C . MET A 1 90 ? -3.510 1.879 7.896 1.00 87.19 90 MET A C 1
ATOM 761 O O . MET A 1 90 ? -4.092 1.028 7.231 1.00 87.19 90 MET A O 1
ATOM 765 N N . LYS A 1 91 ? -2.382 1.581 8.553 1.00 87.44 91 LYS A N 1
ATOM 766 C CA . LYS A 1 91 ? -1.831 0.217 8.595 1.00 87.44 91 LYS A CA 1
ATOM 767 C C . LYS A 1 91 ? -2.789 -0.787 9.266 1.00 87.44 91 LYS A C 1
ATOM 769 O O . LYS A 1 91 ? -2.695 -1.980 9.003 1.00 87.44 91 LYS A O 1
ATOM 774 N N . LEU A 1 92 ? -3.720 -0.321 10.104 1.00 90.88 92 LEU A N 1
ATOM 775 C CA . LEU A 1 92 ? -4.675 -1.172 10.823 1.00 90.88 92 LEU A CA 1
ATOM 776 C C . LEU A 1 92 ? -5.848 -1.647 9.953 1.00 90.88 92 LEU A C 1
ATOM 778 O O . LEU A 1 92 ? -6.456 -2.663 10.272 1.00 90.88 92 LEU A O 1
ATOM 782 N N . VAL A 1 93 ? -6.160 -0.951 8.855 1.00 90.69 93 VAL A N 1
ATOM 783 C CA . VAL A 1 93 ? -7.315 -1.287 7.996 1.00 90.69 93 VAL A CA 1
ATOM 784 C C . VAL A 1 93 ? -6.961 -2.232 6.848 1.00 90.69 93 VAL A C 1
ATOM 786 O O . VAL A 1 93 ? -7.829 -2.619 6.073 1.00 90.69 93 VAL A O 1
ATOM 789 N N . LEU A 1 94 ? -5.703 -2.661 6.742 1.00 89.44 94 LEU A N 1
ATOM 790 C CA . LEU A 1 94 ? -5.205 -3.366 5.559 1.00 89.44 94 LEU A CA 1
ATOM 791 C C . LEU A 1 94 ? -5.885 -4.683 5.26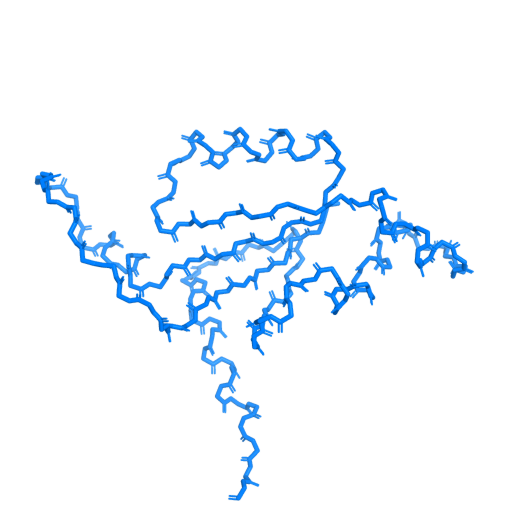1 1.00 89.44 94 LEU A C 1
ATOM 793 O O . LEU A 1 94 ? -6.102 -5.013 4.099 1.00 89.44 94 LEU A O 1
ATOM 797 N N . THR A 1 95 ? -6.225 -5.431 6.300 1.00 87.25 95 THR A N 1
ATOM 798 C CA . THR A 1 95 ? -6.921 -6.708 6.154 1.00 87.25 95 THR A CA 1
ATOM 799 C C . THR A 1 95 ? -8.336 -6.534 5.603 1.00 87.25 95 THR A C 1
ATOM 801 O O . THR A 1 95 ? -8.855 -7.466 4.999 1.00 87.25 95 THR A O 1
ATOM 804 N N . LYS A 1 96 ? -8.941 -5.349 5.775 1.00 87.75 96 LYS A N 1
ATOM 805 C CA . LYS A 1 96 ? -10.237 -4.972 5.196 1.00 87.75 96 LYS A CA 1
ATOM 806 C C . LYS A 1 96 ? -10.086 -4.365 3.800 1.00 87.75 96 LYS A C 1
ATOM 808 O O . LYS A 1 96 ? -10.935 -4.591 2.948 1.00 87.75 96 LYS A O 1
ATOM 813 N N . THR A 1 97 ? -9.032 -3.580 3.580 1.00 91.31 97 THR A N 1
ATOM 814 C CA . THR A 1 97 ? -8.792 -2.878 2.312 1.00 91.31 97 THR A CA 1
ATOM 815 C C . THR A 1 97 ? -8.342 -3.819 1.200 1.00 91.31 97 THR A C 1
ATOM 817 O O . THR A 1 97 ? -8.742 -3.655 0.051 1.00 91.31 97 THR A O 1
ATOM 820 N N . LEU A 1 98 ? -7.475 -4.784 1.513 1.00 91.94 98 LEU A N 1
ATOM 821 C CA . LEU A 1 98 ? -6.875 -5.636 0.496 1.00 91.94 98 LEU A CA 1
ATOM 822 C C . LEU A 1 98 ? -7.849 -6.731 0.008 1.00 91.94 98 LEU A C 1
ATOM 824 O O . LEU A 1 98 ? -8.697 -7.186 0.775 1.00 91.94 98 LEU A O 1
ATOM 828 N N . PRO A 1 99 ? -7.708 -7.210 -1.245 1.00 91.75 99 PRO A N 1
ATOM 829 C CA . PRO A 1 99 ? -8.595 -8.222 -1.816 1.00 91.75 99 PRO A CA 1
ATOM 830 C C . PRO A 1 99 ? -8.587 -9.519 -1.001 1.00 91.75 99 PRO A C 1
ATOM 832 O O . PRO A 1 99 ? -7.523 -9.991 -0.607 1.00 91.75 99 PRO A O 1
ATOM 835 N N . SER A 1 100 ? -9.746 -10.145 -0.796 1.00 89.25 100 SER A N 1
ATOM 836 C CA . SER A 1 100 ? -9.860 -11.360 0.029 1.00 89.25 100 SER A CA 1
ATOM 837 C C . SER A 1 100 ? -9.178 -12.600 -0.570 1.00 89.25 100 SER A C 1
ATOM 839 O O . SER A 1 100 ? -8.874 -13.544 0.156 1.00 89.25 100 SER A O 1
ATOM 841 N N . ASP A 1 101 ? -8.888 -12.605 -1.875 1.00 87.50 101 ASP A N 1
ATOM 842 C CA . ASP A 1 101 ? -8.133 -13.662 -2.565 1.00 87.50 101 ASP A CA 1
ATOM 843 C C . ASP A 1 101 ? -6.606 -13.545 -2.351 1.00 87.50 101 ASP A C 1
ATOM 845 O O . ASP A 1 101 ? -5.813 -14.359 -2.841 1.00 87.50 101 ASP A O 1
ATOM 849 N N . LEU A 1 102 ? -6.162 -12.513 -1.628 1.00 88.00 102 LEU A N 1
ATOM 850 C CA . LEU A 1 102 ? -4.767 -12.257 -1.319 1.00 88.00 102 LEU A CA 1
ATOM 851 C C . LEU A 1 102 ? -4.230 -13.178 -0.216 1.00 88.00 102 LEU A C 1
ATOM 853 O O . LEU A 1 102 ? -4.525 -12.995 0.956 1.00 88.00 102 LEU A O 1
ATOM 857 N N . GLN A 1 103 ? -3.339 -14.104 -0.579 1.00 87.94 103 GLN A N 1
ATOM 858 C CA . GLN A 1 103 ? -2.732 -15.024 0.394 1.00 87.94 103 GLN A CA 1
ATOM 859 C C . GLN A 1 103 ? -1.554 -14.432 1.186 1.00 87.94 103 GLN A C 1
ATOM 861 O O . GLN A 1 103 ? -1.393 -14.728 2.366 1.00 87.94 103 GLN A O 1
ATOM 866 N N . ARG A 1 104 ? -0.670 -13.668 0.528 1.00 88.00 104 ARG A N 1
ATOM 867 C CA . ARG A 1 104 ? 0.598 -13.173 1.098 1.00 88.00 104 ARG A CA 1
ATOM 868 C C . ARG A 1 104 ? 0.937 -11.780 0.566 1.00 88.00 104 ARG A C 1
ATOM 870 O O . ARG A 1 104 ? 0.912 -11.565 -0.645 1.00 88.00 104 ARG A O 1
ATOM 877 N N . VAL A 1 105 ? 1.263 -10.853 1.461 1.00 89.38 105 VAL A N 1
ATOM 878 C CA . VAL A 1 105 ? 1.600 -9.455 1.149 1.00 8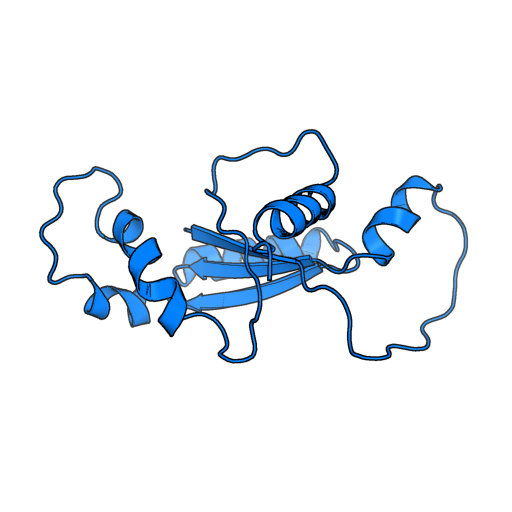9.38 105 VAL A CA 1
ATOM 879 C C . VAL A 1 105 ? 2.749 -8.993 2.038 1.00 89.38 105 VAL A C 1
ATOM 881 O O . VAL A 1 105 ? 2.849 -9.442 3.179 1.00 89.38 105 VAL A O 1
ATOM 884 N N . ILE A 1 106 ? 3.612 -8.114 1.525 1.00 89.50 106 ILE A N 1
ATOM 885 C CA . ILE A 1 106 ? 4.644 -7.448 2.323 1.00 89.50 106 ILE A CA 1
ATOM 886 C C . ILE A 1 106 ? 4.319 -5.958 2.367 1.00 89.50 106 ILE A C 1
ATOM 888 O O . ILE A 1 106 ? 4.283 -5.258 1.359 1.00 89.50 106 ILE A O 1
ATOM 892 N N . VAL A 1 107 ? 4.057 -5.466 3.569 1.00 88.00 107 VAL A N 1
ATOM 893 C CA . VAL A 1 107 ? 3.805 -4.047 3.805 1.00 88.00 107 VAL A CA 1
ATOM 894 C C . VAL A 1 107 ? 5.140 -3.311 3.848 1.00 88.00 107 VAL A C 1
ATOM 896 O O . VAL A 1 107 ? 6.036 -3.728 4.578 1.00 88.00 107 VAL A O 1
ATOM 899 N N . LEU A 1 108 ? 5.266 -2.227 3.082 1.00 86.25 108 LEU A N 1
ATOM 900 C CA . LEU A 1 108 ? 6.473 -1.406 3.015 1.00 86.25 108 LEU A CA 1
ATOM 901 C C . LEU A 1 108 ? 6.139 0.042 3.382 1.00 86.25 108 LEU A C 1
ATOM 903 O O . LEU A 1 108 ? 5.051 0.531 3.092 1.00 86.25 108 LEU A O 1
ATOM 907 N N . ASP A 1 109 ? 7.075 0.746 4.006 1.00 83.06 109 ASP A N 1
ATOM 908 C CA . ASP A 1 109 ? 6.957 2.196 4.144 1.00 83.06 109 ASP A CA 1
ATOM 909 C C . ASP A 1 109 ? 7.413 2.907 2.859 1.00 83.06 109 ASP A C 1
ATOM 911 O O . ASP A 1 109 ? 8.128 2.351 2.023 1.00 83.06 109 ASP A O 1
ATOM 915 N N . THR A 1 110 ? 6.931 4.136 2.656 1.00 74.19 110 THR A N 1
ATOM 916 C CA . THR A 1 110 ? 7.174 4.914 1.427 1.00 74.19 110 THR A CA 1
ATOM 917 C C . THR A 1 110 ? 8.564 5.539 1.353 1.00 74.19 110 THR A C 1
ATOM 919 O O . THR A 1 110 ? 8.949 6.027 0.297 1.00 74.19 110 THR A O 1
ATOM 922 N N . ASP A 1 111 ? 9.297 5.561 2.461 1.00 78.56 111 ASP A N 1
ATOM 923 C CA . ASP A 1 111 ? 10.650 6.105 2.597 1.00 78.56 111 ASP A CA 1
ATOM 924 C C . ASP A 1 111 ? 11.745 5.029 2.466 1.00 78.56 111 ASP A C 1
ATOM 926 O O . ASP A 1 111 ? 12.914 5.271 2.769 1.00 78.56 111 ASP A O 1
ATOM 930 N N . ILE A 1 112 ? 11.389 3.841 1.968 1.00 83.56 112 ILE A N 1
ATOM 931 C CA . ILE A 1 112 ? 12.321 2.733 1.749 1.00 83.56 112 ILE A CA 1
ATOM 932 C C . ILE A 1 112 ? 12.929 2.815 0.345 1.00 83.56 112 ILE A C 1
ATOM 934 O O . ILE A 1 112 ? 12.233 3.013 -0.649 1.00 83.56 112 ILE A O 1
ATOM 938 N N . THR A 1 113 ? 14.243 2.592 0.258 1.00 82.75 113 THR A N 1
ATOM 939 C CA . THR A 1 113 ? 14.968 2.411 -1.009 1.00 82.75 113 THR A CA 1
ATOM 940 C C . THR A 1 113 ? 15.470 0.975 -1.125 1.00 82.75 113 THR A C 1
ATOM 942 O O . THR A 1 113 ? 16.027 0.429 -0.173 1.00 82.75 113 THR A O 1
ATOM 945 N N . PHE A 1 114 ? 15.311 0.372 -2.304 1.00 80.19 114 PHE A N 1
ATOM 946 C CA . PHE A 1 114 ? 15.844 -0.954 -2.613 1.00 80.19 114 PHE A CA 1
ATOM 947 C C . PHE A 1 114 ? 17.191 -0.839 -3.324 1.00 80.19 114 PHE A C 1
ATOM 949 O O . PHE A 1 114 ? 17.301 -0.158 -4.340 1.00 80.19 114 PHE A O 1
ATOM 956 N N . ALA A 1 115 ? 18.205 -1.523 -2.792 1.00 85.94 115 ALA A N 1
ATOM 957 C CA . ALA A 1 115 ? 19.527 -1.640 -3.414 1.00 85.94 115 ALA A CA 1
ATOM 958 C C . ALA A 1 115 ? 19.700 -2.947 -4.217 1.00 85.94 115 ALA A C 1
ATOM 960 O O . ALA A 1 115 ? 20.732 -3.144 -4.854 1.00 85.94 115 ALA A O 1
ATOM 961 N N . THR A 1 116 ? 18.709 -3.842 -4.169 1.00 81.69 116 THR A N 1
ATOM 962 C CA . THR A 1 116 ? 18.704 -5.167 -4.810 1.00 81.69 116 THR A CA 1
ATOM 963 C C . THR A 1 116 ? 17.320 -5.483 -5.393 1.00 81.69 116 THR A C 1
ATOM 965 O O . THR A 1 116 ? 16.401 -4.665 -5.297 1.00 81.69 116 THR A O 1
ATOM 968 N N . ASP A 1 117 ? 17.164 -6.656 -6.019 1.00 78.56 117 ASP A N 1
ATOM 969 C CA . ASP A 1 117 ? 15.877 -7.107 -6.558 1.00 78.56 117 ASP A CA 1
ATOM 970 C C . ASP A 1 117 ? 14.845 -7.304 -5.433 1.00 78.56 117 ASP A C 1
ATOM 972 O O . ASP A 1 117 ? 14.990 -8.146 -4.546 1.00 78.56 117 ASP A O 1
ATOM 976 N N . ILE A 1 118 ? 13.760 -6.530 -5.495 1.00 81.06 118 ILE A N 1
ATOM 977 C CA . ILE A 1 118 ? 12.659 -6.570 -4.530 1.00 81.06 118 ILE A CA 1
ATOM 978 C C . ILE A 1 118 ? 11.953 -7.933 -4.486 1.00 81.06 118 ILE A C 1
ATOM 980 O O . ILE A 1 118 ? 11.364 -8.287 -3.463 1.00 81.06 118 ILE A O 1
ATOM 984 N N . ALA A 1 119 ? 12.025 -8.722 -5.564 1.00 78.44 119 ALA A N 1
ATOM 985 C CA . ALA A 1 119 ? 11.455 -10.062 -5.605 1.00 78.44 119 ALA A CA 1
ATOM 986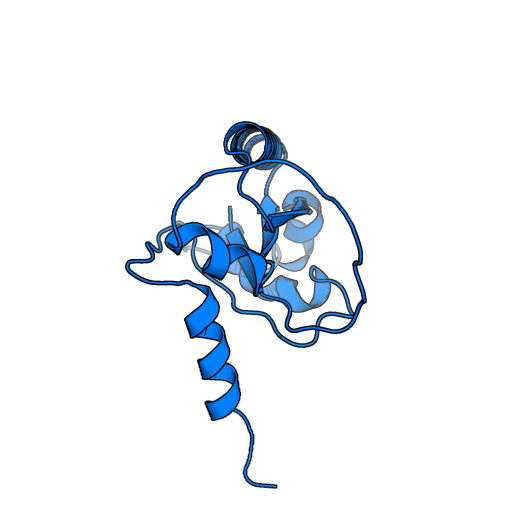 C C . ALA A 1 119 ? 12.130 -11.012 -4.599 1.00 78.44 119 ALA A C 1
ATOM 988 O O . ALA A 1 119 ? 11.489 -11.951 -4.127 1.00 78.44 119 ALA A O 1
ATOM 989 N N . GLU A 1 120 ? 13.380 -10.757 -4.199 1.00 82.06 120 GLU A N 1
ATOM 990 C CA . GLU A 1 120 ? 14.085 -11.573 -3.201 1.00 82.06 120 GLU A CA 1
ATOM 991 C C . GLU A 1 120 ? 13.433 -11.514 -1.815 1.00 82.06 120 GLU A C 1
ATOM 993 O O . GLU A 1 120 ? 13.526 -12.477 -1.048 1.00 82.06 120 GLU A O 1
ATOM 998 N N . LEU A 1 121 ? 12.691 -10.440 -1.503 1.00 85.19 121 LEU A N 1
ATOM 999 C CA . LEU A 1 121 ? 11.946 -10.338 -0.245 1.00 85.19 121 LEU A CA 1
ATOM 1000 C C . LEU A 1 121 ? 10.979 -11.508 -0.056 1.00 85.19 121 LEU A C 1
ATOM 1002 O O . LEU A 1 121 ? 10.696 -11.891 1.077 1.00 85.19 121 LEU A O 1
ATOM 1006 N N . TRP A 1 122 ? 10.498 -12.125 -1.138 1.00 86.25 122 TRP A N 1
ATOM 1007 C CA . TRP A 1 122 ? 9.537 -13.221 -1.054 1.00 86.25 122 TRP A CA 1
ATOM 1008 C C . TRP A 1 122 ? 10.113 -14.477 -0.417 1.00 86.25 122 TRP A C 1
ATOM 1010 O O . TRP A 1 122 ? 9.369 -15.242 0.204 1.00 86.25 122 TRP A O 1
ATOM 1020 N N . ALA A 1 123 ? 11.436 -14.643 -0.463 1.00 85.56 123 ALA A N 1
ATOM 1021 C CA . ALA A 1 123 ? 12.110 -15.727 0.231 1.00 85.56 123 ALA A CA 1
ATOM 1022 C C . ALA A 1 123 ? 11.878 -15.674 1.754 1.00 85.56 123 ALA A C 1
ATOM 1024 O O . ALA A 1 123 ? 11.937 -16.710 2.419 1.00 85.56 123 ALA A O 1
ATOM 1025 N N . VAL A 1 124 ? 11.540 -14.503 2.320 1.00 85.81 124 VAL A N 1
ATOM 1026 C CA . VAL A 1 124 ? 11.221 -14.365 3.748 1.00 85.81 124 VAL A CA 1
ATOM 1027 C C . VAL A 1 124 ? 10.031 -15.234 4.157 1.00 85.81 124 VAL A C 1
ATOM 1029 O O . VAL A 1 124 ? 10.022 -15.760 5.267 1.00 85.81 124 VAL A O 1
ATOM 1032 N N . PHE A 1 125 ? 9.068 -15.474 3.258 1.00 86.25 125 PHE A N 1
ATOM 1033 C CA . PHE A 1 125 ? 7.909 -16.316 3.558 1.00 86.25 125 PHE A CA 1
ATOM 1034 C C . PHE A 1 125 ? 8.287 -17.767 3.862 1.00 86.25 125 PHE A C 1
ATOM 1036 O O . PHE A 1 125 ? 7.571 -18.436 4.605 1.00 86.25 125 PHE A O 1
ATOM 1043 N N . HIS A 1 126 ? 9.425 -18.255 3.358 1.00 86.00 126 HIS A N 1
ATOM 1044 C CA . HIS A 1 126 ? 9.913 -19.590 3.700 1.00 86.00 126 HIS A CA 1
ATOM 1045 C C . HIS A 1 126 ? 10.290 -19.718 5.178 1.00 86.00 126 HIS A C 1
ATOM 1047 O O . HIS A 1 126 ? 10.156 -20.804 5.732 1.00 86.00 126 HIS A O 1
ATOM 1053 N N . LYS A 1 127 ? 10.682 -18.617 5.836 1.00 83.88 127 LYS A N 1
ATOM 1054 C CA . LYS A 1 127 ? 11.016 -18.598 7.269 1.00 83.88 127 LYS A CA 1
ATOM 1055 C C . LYS A 1 127 ? 9.789 -18.723 8.173 1.00 83.88 127 LYS A C 1
ATOM 1057 O O . LYS A 1 127 ? 9.933 -19.066 9.339 1.00 83.88 127 LYS A O 1
ATOM 1062 N N . PHE A 1 128 ? 8.596 -18.453 7.644 1.00 81.75 128 PHE A N 1
ATOM 1063 C CA . PHE A 1 128 ? 7.334 -18.531 8.383 1.00 81.75 128 PHE A CA 1
ATOM 1064 C C . PHE A 1 128 ? 6.580 -19.846 8.148 1.00 81.75 128 PHE A C 1
ATOM 1066 O O . PHE A 1 128 ? 5.465 -20.009 8.640 1.00 81.75 128 PHE A O 1
ATOM 1073 N N . LYS A 1 129 ? 7.167 -20.801 7.410 1.00 73.00 129 LYS A N 1
ATOM 1074 C CA . LYS A 1 129 ? 6.627 -22.160 7.341 1.00 73.00 129 LYS A CA 1
ATOM 1075 C C . LYS A 1 129 ? 6.904 -22.844 8.678 1.00 73.00 129 LYS A C 1
ATOM 1077 O O . LYS A 1 129 ? 8.047 -23.176 8.974 1.00 73.00 129 LYS A O 1
ATOM 1082 N N . GLY A 1 130 ? 5.863 -22.999 9.495 1.00 60.84 130 GLY A N 1
ATOM 1083 C CA . GLY A 1 130 ? 5.942 -23.768 10.731 1.00 60.84 130 GLY A CA 1
ATOM 1084 C C . GLY A 1 130 ? 6.418 -25.193 10.453 1.00 60.84 130 GLY A C 1
ATOM 1085 O O . GLY A 1 130 ? 6.111 -25.762 9.403 1.00 60.84 130 GLY A O 1
ATOM 1086 N N . VAL A 1 131 ? 7.177 -25.750 11.399 1.00 52.16 131 VAL A N 1
ATOM 1087 C CA . VAL A 1 131 ? 7.390 -27.196 11.498 1.00 52.16 131 VAL A CA 1
ATOM 1088 C C . VAL A 1 131 ? 6.008 -27.800 11.745 1.00 52.16 131 VAL A C 1
ATOM 1090 O O . VAL A 1 131 ? 5.478 -27.685 12.848 1.00 52.16 131 VAL A O 1
ATOM 1093 N N . HIS A 1 132 ? 5.382 -28.314 10.690 1.00 43.91 132 HIS A N 1
ATOM 1094 C CA . HIS A 1 132 ? 4.230 -29.199 10.802 1.00 43.91 132 HIS A CA 1
ATOM 1095 C C . HIS A 1 132 ? 4.730 -30.633 10.911 1.00 43.91 132 HIS A C 1
ATOM 1097 O O . HIS A 1 132 ? 5.653 -30.979 10.137 1.00 43.91 132 HIS A O 1
#

InterPro domains:
  IPR002495 Glycosyl transferase, family 8 [PF01501] (34-124)
  IPR029044 Nucleotide-diphospho-sugar transferases [G3DSA:3.90.550.10] (22-131)
  IPR029044 Nucleotide-diphospho-sugar transferases [SSF53448] (33-129)
  IPR051292 Alpha-1,3-xylosyltransferase/Beta-1,3-glucuronyltransferase [PTHR12270] (29-129)

Foldseek 3Di:
DWKWKDFDDDDDDDDDDDDDDDDDPVLVVCVNTQIEIEEADAPVVCVVVVVVCVVVVRPSYHYDYDYNVVVLVVCVVPDDPDPCPSVVVSVVCDCVGDDPVRDDIDTDGPPDDDPDDPVVVVVVVVVVPDPD

Radius of gyration: 17.39 Å; chains: 1; bounding box: 34×43×51 Å